Protein AF-T0TAM1-F1 (afdb_monomer_lite)

Foldseek 3Di:
DKKAWLCDCVAWPPRAAAEAFAKIKGWIDDPDDAKWKWKWKAFDVGDIDIHTFDQDPVRITIDIGHRHPDFHKMWIWMWMWDDDPPDTQIKIWAPPVVHTMIDIGRDPVPHDTDMYGYYHDDDDDDPCVVPDDDDDDDDDD

pLDDT: mean 88.57, std 8.48, range [59.25, 97.06]

Structure (mmCIF, N/CA/C/O backbone):
data_AF-T0TAM1-F1
#
_entry.id   AF-T0TAM1-F1
#
loop_
_atom_site.group_PDB
_atom_site.id
_atom_site.type_symbol
_atom_site.label_atom_id
_atom_site.label_alt_id
_atom_site.label_comp_id
_atom_site.label_asym_id
_atom_site.label_entity_id
_atom_site.label_seq_id
_atom_site.pdbx_PDB_ins_code
_atom_site.Cartn_x
_atom_site.Cartn_y
_atom_site.Cartn_z
_atom_site.occupancy
_atom_site.B_iso_or_equiv
_atom_site.auth_seq_id
_atom_site.auth_comp_id
_atom_site.auth_asym_id
_atom_site.auth_atom_id
_atom_site.pdbx_PDB_model_num
ATOM 1 N N . MET A 1 1 ? -9.301 -5.573 15.068 1.00 84.44 1 MET A N 1
ATOM 2 C CA . MET A 1 1 ? -7.883 -5.824 14.724 1.00 84.44 1 MET A CA 1
ATOM 3 C C . MET A 1 1 ? -7.671 -5.286 13.327 1.00 84.44 1 MET A C 1
ATOM 5 O O . MET A 1 1 ? -8.600 -5.408 12.544 1.00 84.44 1 MET A O 1
ATOM 9 N N . TYR A 1 2 ? -6.525 -4.658 13.065 1.00 92.31 2 TYR A N 1
ATOM 10 C CA . TYR A 1 2 ? -6.169 -4.114 11.755 1.00 92.31 2 TYR A CA 1
ATOM 11 C C . TYR A 1 2 ? -5.004 -4.900 11.192 1.00 92.31 2 TYR A C 1
ATOM 13 O O . TYR A 1 2 ? -3.987 -5.016 11.878 1.00 92.31 2 TYR A O 1
ATOM 21 N N . TYR A 1 3 ? -5.152 -5.431 9.984 1.00 95.00 3 TYR A N 1
ATOM 22 C CA . TYR A 1 3 ? -4.125 -6.279 9.404 1.00 95.00 3 TYR A CA 1
ATOM 23 C C . TYR A 1 3 ? -4.013 -6.103 7.894 1.00 95.00 3 TYR A C 1
ATOM 25 O O . TYR A 1 3 ? -5.001 -6.081 7.156 1.00 95.00 3 TYR A O 1
ATOM 33 N N . TYR A 1 4 ? -2.766 -6.005 7.440 1.00 95.19 4 TYR A N 1
ATOM 34 C CA . TYR A 1 4 ? -2.416 -6.023 6.033 1.00 95.19 4 TYR A CA 1
ATOM 35 C C . TYR A 1 4 ? -0.989 -6.516 5.843 1.00 95.19 4 TYR A C 1
ATOM 37 O O . TYR A 1 4 ? -0.069 -6.087 6.544 1.00 95.19 4 TYR A O 1
ATOM 45 N N . ASN A 1 5 ? -0.803 -7.378 4.846 1.00 94.06 5 ASN A N 1
ATOM 46 C CA . ASN A 1 5 ? 0.507 -7.878 4.465 1.00 94.06 5 ASN A CA 1
ATOM 47 C C . ASN A 1 5 ? 0.631 -7.953 2.930 1.00 94.06 5 ASN A C 1
ATOM 49 O O . ASN A 1 5 ? 0.073 -8.865 2.322 1.00 94.06 5 ASN A O 1
ATOM 53 N N . PRO A 1 6 ? 1.411 -7.065 2.285 1.00 92.12 6 PRO A N 1
ATOM 54 C CA . PRO A 1 6 ? 1.584 -7.049 0.834 1.00 92.12 6 PRO A CA 1
ATOM 55 C C . PRO A 1 6 ? 2.364 -8.257 0.291 1.00 92.12 6 PRO A C 1
ATOM 57 O O . PRO A 1 6 ? 2.485 -8.392 -0.927 1.00 92.12 6 PRO A O 1
ATOM 60 N N . TRP A 1 7 ? 2.944 -9.097 1.158 1.00 91.81 7 TRP A N 1
ATOM 61 C CA . TRP A 1 7 ? 3.597 -10.350 0.766 1.00 91.81 7 TRP A CA 1
ATOM 62 C C . TRP A 1 7 ? 2.651 -11.539 0.694 1.00 91.81 7 TRP A C 1
ATOM 64 O O . TRP A 1 7 ? 3.021 -12.571 0.140 1.00 91.81 7 TRP A O 1
ATOM 74 N N . ASN A 1 8 ? 1.429 -11.389 1.201 1.00 92.38 8 ASN A N 1
ATOM 75 C CA . ASN A 1 8 ? 0.389 -12.378 1.016 1.00 92.38 8 ASN A CA 1
ATOM 76 C C . ASN A 1 8 ? -0.466 -12.011 -0.212 1.00 92.38 8 ASN A C 1
ATOM 78 O O . ASN A 1 8 ? -1.019 -10.912 -0.303 1.00 92.38 8 ASN A O 1
ATOM 82 N N . LEU A 1 9 ? -0.587 -12.958 -1.146 1.00 91.31 9 LEU A N 1
ATOM 83 C CA . LEU A 1 9 ? -1.412 -12.837 -2.350 1.00 91.31 9 LEU A CA 1
ATOM 84 C C . LEU A 1 9 ? -2.896 -12.619 -2.034 1.00 91.31 9 LEU A C 1
ATOM 86 O O . LEU A 1 9 ? -3.599 -12.033 -2.848 1.00 91.31 9 LEU A O 1
ATOM 90 N N . ASP A 1 10 ? -3.377 -13.009 -0.856 1.00 92.38 10 ASP A N 1
ATOM 91 C CA . ASP A 1 10 ? -4.755 -12.730 -0.445 1.00 92.38 10 ASP A CA 1
ATOM 92 C C . ASP A 1 10 ? -5.009 -11.230 -0.227 1.00 92.38 10 ASP A C 1
ATOM 94 O O . ASP A 1 10 ? -6.143 -10.775 -0.361 1.00 92.38 10 ASP A O 1
ATOM 98 N N . TYR A 1 11 ? -3.956 -10.457 0.064 1.00 93.38 11 TYR A N 1
ATOM 99 C CA . TYR A 1 11 ? -4.032 -9.035 0.410 1.00 93.38 11 TYR A CA 1
ATOM 100 C C . TYR A 1 11 ? -3.555 -8.109 -0.706 1.00 93.38 11 TYR A C 1
ATOM 102 O O . TYR A 1 11 ? -4.040 -6.983 -0.804 1.00 93.38 11 TYR A O 1
ATOM 110 N N . LYS A 1 12 ? -2.617 -8.550 -1.551 1.00 95.00 12 LYS A N 1
ATOM 111 C CA . LYS A 1 12 ? -2.109 -7.755 -2.676 1.00 95.00 12 LYS A CA 1
ATOM 112 C C . LYS A 1 12 ? -1.948 -8.600 -3.931 1.00 95.00 12 LYS A C 1
ATOM 114 O O . LYS A 1 12 ? -1.136 -9.525 -3.962 1.00 95.00 12 LYS A O 1
ATOM 119 N N . GLN A 1 13 ? -2.622 -8.194 -5.006 1.00 94.25 13 GLN A N 1
ATOM 120 C CA . GLN A 1 13 ? -2.477 -8.812 -6.325 1.00 94.25 13 GLN A CA 1
ATOM 121 C C . GLN A 1 13 ? -2.310 -7.748 -7.418 1.00 94.25 13 GLN A C 1
ATOM 123 O O . GLN A 1 13 ? -3.046 -6.767 -7.402 1.00 94.25 13 GLN A O 1
ATOM 128 N N . PRO A 1 14 ? -1.376 -7.912 -8.372 1.00 92.44 14 PRO A N 1
ATOM 129 C CA . PRO A 1 14 ? -0.335 -8.940 -8.403 1.00 92.44 14 PRO A CA 1
ATOM 130 C C . PRO A 1 14 ? 0.732 -8.715 -7.313 1.00 92.44 14 PRO A C 1
ATOM 132 O O . PRO A 1 14 ? 0.901 -7.607 -6.785 1.00 92.44 14 PRO A O 1
ATOM 135 N N . PHE A 1 15 ? 1.465 -9.777 -6.968 1.00 87.75 15 PHE A N 1
ATOM 136 C CA . PHE A 1 15 ? 2.621 -9.666 -6.079 1.00 87.75 15 PHE A CA 1
ATOM 137 C C . PHE A 1 15 ? 3.766 -8.911 -6.769 1.00 87.75 15 PHE A C 1
ATOM 139 O O . PHE A 1 15 ? 3.985 -9.047 -7.970 1.00 87.75 15 PHE A O 1
ATOM 146 N N . GLY A 1 16 ? 4.512 -8.116 -5.999 1.00 87.81 16 GLY A N 1
ATOM 147 C CA . GLY A 1 16 ? 5.649 -7.355 -6.517 1.00 87.81 16 GLY A CA 1
ATOM 148 C C . GLY A 1 16 ? 5.258 -6.144 -7.372 1.00 87.81 16 GLY A C 1
ATOM 149 O O . GLY A 1 16 ? 4.293 -5.436 -7.058 1.00 87.81 16 GLY A O 1
ATOM 150 N N . ALA A 1 17 ? 6.073 -5.874 -8.393 1.00 90.25 17 ALA A N 1
ATOM 151 C CA . ALA A 1 17 ? 5.921 -4.739 -9.296 1.00 90.25 17 ALA A CA 1
ATOM 152 C C . ALA A 1 17 ? 4.763 -4.950 -10.284 1.00 90.25 17 ALA A C 1
ATOM 154 O O . ALA A 1 17 ? 4.426 -6.078 -10.636 1.00 90.25 17 ALA A O 1
ATOM 155 N N . VAL A 1 18 ? 4.165 -3.853 -10.738 1.00 92.38 18 VAL A N 1
ATOM 156 C CA . VAL A 1 18 ? 2.959 -3.852 -11.578 1.00 92.38 18 VAL A CA 1
ATOM 157 C C . VAL A 1 18 ? 3.302 -3.299 -12.946 1.00 92.38 18 VAL A C 1
ATOM 159 O O . VAL A 1 18 ? 4.035 -2.318 -13.050 1.00 92.38 18 VAL A O 1
ATOM 162 N N . LYS A 1 19 ? 2.779 -3.910 -14.004 1.00 91.75 19 LYS A N 1
ATOM 163 C CA . LYS A 1 19 ? 2.989 -3.400 -15.357 1.00 91.75 19 LYS A CA 1
ATOM 164 C C . LYS A 1 19 ? 1.994 -2.283 -15.668 1.00 91.75 19 LYS A C 1
ATOM 166 O O . LYS A 1 19 ? 0.839 -2.362 -15.262 1.00 91.75 19 LYS A O 1
ATOM 171 N N . VAL A 1 20 ? 2.419 -1.270 -16.418 1.00 93.25 20 VAL A N 1
ATOM 172 C CA . VAL A 1 20 ? 1.502 -0.270 -16.991 1.00 93.25 20 VAL A CA 1
ATOM 173 C C . VAL A 1 20 ? 0.383 -0.979 -17.772 1.00 93.25 20 VAL A C 1
ATOM 175 O O . VAL A 1 20 ? 0.636 -1.948 -18.491 1.00 93.25 20 VAL A O 1
ATOM 178 N N . GLY A 1 21 ? -0.855 -0.523 -17.584 1.00 91.00 21 GLY A N 1
ATOM 179 C CA . GLY A 1 21 ? -2.076 -1.150 -18.096 1.00 91.00 21 GLY A CA 1
ATOM 180 C C . GLY A 1 21 ? -2.640 -2.269 -17.211 1.00 91.00 21 GLY A C 1
ATOM 181 O O . GLY A 1 21 ? -3.650 -2.870 -17.567 1.00 91.00 21 GLY A O 1
ATOM 182 N N . GLN A 1 22 ? -2.013 -2.577 -16.070 1.00 92.56 22 GLN A N 1
ATOM 183 C CA . GLN A 1 22 ? -2.578 -3.467 -15.052 1.00 92.56 22 GLN A CA 1
ATOM 184 C C . GLN A 1 22 ? -3.156 -2.677 -13.876 1.00 92.56 22 GLN A C 1
ATOM 186 O O . GLN A 1 22 ? -2.811 -1.521 -13.632 1.00 92.56 22 GLN A O 1
ATOM 191 N N . ALA A 1 23 ? -4.018 -3.343 -13.113 1.00 94.06 23 ALA A N 1
ATOM 192 C CA . ALA A 1 23 ? -4.537 -2.841 -11.852 1.00 94.06 23 ALA A CA 1
ATOM 193 C C . ALA A 1 23 ? -3.958 -3.628 -10.673 1.00 94.06 23 ALA A C 1
ATOM 195 O O . ALA A 1 23 ? -3.585 -4.795 -10.815 1.00 94.06 23 ALA A O 1
ATOM 196 N N . ILE A 1 24 ? -3.922 -2.992 -9.503 1.00 95.31 24 ILE A N 1
ATOM 197 C CA . ILE A 1 24 ? -3.723 -3.696 -8.235 1.00 95.31 24 ILE A CA 1
ATOM 198 C C . ILE A 1 24 ? -5.057 -3.906 -7.540 1.00 95.31 24 ILE A C 1
ATOM 200 O O . ILE A 1 24 ? -5.872 -2.989 -7.477 1.00 95.31 24 ILE A O 1
ATOM 204 N N . LEU A 1 25 ? -5.235 -5.087 -6.966 1.00 96.38 25 LEU A N 1
ATOM 205 C CA . LEU A 1 25 ? -6.245 -5.379 -5.965 1.00 96.38 25 LEU A CA 1
ATOM 206 C C . LEU A 1 25 ? -5.573 -5.353 -4.595 1.00 96.38 25 LEU A C 1
ATOM 208 O O . LEU 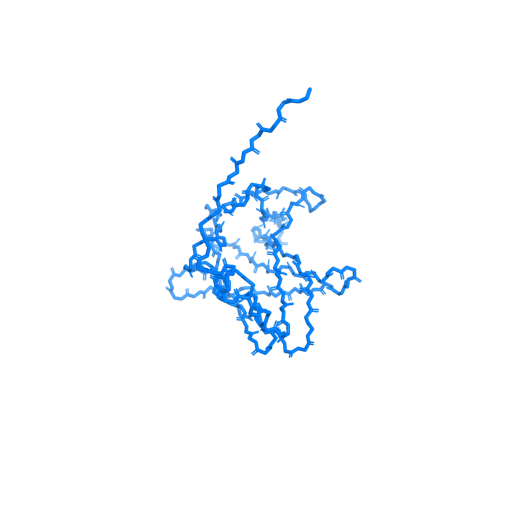A 1 25 ? -4.621 -6.102 -4.358 1.00 96.38 25 LEU A O 1
ATOM 212 N N . LEU A 1 26 ? -6.082 -4.506 -3.705 1.00 96.69 26 LEU A N 1
ATOM 213 C CA . LEU A 1 26 ? -5.678 -4.461 -2.305 1.00 96.69 26 LEU A CA 1
ATOM 214 C C . LEU A 1 26 ? -6.853 -4.880 -1.430 1.00 96.69 26 LEU A C 1
ATOM 216 O O . LEU A 1 26 ? -7.957 -4.355 -1.593 1.00 96.69 26 LEU A O 1
ATOM 220 N N . LYS A 1 27 ? -6.599 -5.791 -0.491 1.00 96.56 27 LYS A N 1
ATOM 221 C CA . LYS A 1 27 ? -7.527 -6.143 0.585 1.00 96.56 27 LYS A CA 1
ATOM 222 C C . LYS A 1 27 ? -6.958 -5.705 1.920 1.00 96.56 27 LYS A C 1
ATOM 224 O O . LYS A 1 27 ? -5.753 -5.779 2.101 1.00 96.56 27 LYS A O 1
ATOM 229 N N . PHE A 1 28 ? -7.802 -5.295 2.850 1.00 96.19 28 PHE A N 1
ATOM 230 C CA . PHE A 1 28 ? -7.423 -4.856 4.185 1.00 96.19 28 PHE A CA 1
ATOM 231 C C . PHE A 1 28 ? -8.394 -5.447 5.207 1.00 96.19 28 PHE A C 1
ATOM 233 O O . PHE A 1 28 ? -9.610 -5.409 5.000 1.00 96.19 28 PHE A O 1
ATOM 240 N N . ASP A 1 29 ? -7.865 -6.007 6.293 1.00 95.12 29 ASP A N 1
ATOM 241 C CA . ASP A 1 29 ? -8.675 -6.640 7.332 1.00 95.12 29 ASP A CA 1
ATOM 242 C C . ASP A 1 29 ? -8.933 -5.673 8.495 1.00 95.12 29 ASP A C 1
ATOM 244 O O . ASP A 1 29 ? -8.012 -5.057 9.045 1.00 95.12 29 ASP A O 1
ATOM 248 N N . ALA A 1 30 ? -10.210 -5.543 8.852 1.00 92.06 30 ALA A N 1
ATOM 249 C CA . ALA A 1 30 ? -10.690 -4.724 9.952 1.00 92.06 30 ALA A CA 1
ATOM 250 C C . ALA A 1 30 ? -12.000 -5.286 10.532 1.00 92.06 30 ALA A C 1
ATOM 252 O O . ALA A 1 30 ? -13.071 -5.240 9.914 1.00 92.06 30 ALA A O 1
ATOM 253 N N . ASN A 1 31 ? -11.918 -5.749 11.782 1.00 85.44 31 ASN A N 1
ATOM 254 C CA . ASN A 1 31 ? -13.033 -6.390 12.502 1.00 85.44 31 ASN A CA 1
ATOM 255 C C . ASN A 1 31 ? -14.027 -5.404 13.136 1.00 85.44 31 ASN A C 1
ATOM 257 O O . ASN A 1 31 ? -15.040 -5.812 13.698 1.00 85.44 31 ASN A O 1
ATOM 261 N N . GLN A 1 32 ? -13.724 -4.112 13.119 1.00 83.69 32 GLN A N 1
ATOM 262 C CA . GLN A 1 32 ? -14.549 -3.083 13.735 1.00 83.69 32 GLN A CA 1
ATOM 263 C C . GLN A 1 32 ? -15.761 -2.750 12.846 1.00 83.69 32 GLN A C 1
ATOM 265 O O . GLN A 1 32 ? -15.657 -2.714 11.619 1.00 83.69 32 GLN A O 1
ATOM 270 N N . THR A 1 33 ? -16.918 -2.509 13.468 1.00 77.44 33 THR A N 1
ATOM 271 C CA . THR A 1 33 ? -18.212 -2.322 12.784 1.00 77.44 33 THR A CA 1
ATOM 272 C C . THR A 1 33 ? -18.423 -0.917 12.221 1.00 77.44 33 THR A C 1
ATOM 274 O O . THR A 1 33 ? -19.031 -0.783 11.164 1.00 77.44 33 THR A O 1
ATOM 277 N N . GLN A 1 34 ? -17.916 0.123 12.885 1.00 85.69 34 GLN A N 1
ATOM 278 C CA . GLN A 1 34 ? -18.005 1.521 12.439 1.00 85.69 34 GLN A CA 1
ATOM 279 C C . GLN A 1 34 ? -16.622 2.029 12.035 1.00 85.69 34 GLN A C 1
ATOM 281 O O . GLN A 1 34 ? -15.983 2.784 12.770 1.00 85.69 34 GLN A O 1
ATOM 286 N N . VAL A 1 35 ? -16.138 1.528 10.897 1.00 90.94 35 VAL A N 1
ATOM 287 C CA . VAL A 1 35 ? -14.840 1.910 10.343 1.00 90.94 35 VAL A CA 1
ATOM 288 C C . VAL A 1 35 ? -14.943 2.173 8.854 1.00 90.94 35 VAL A C 1
ATOM 290 O O . VAL A 1 35 ? -15.466 1.349 8.104 1.00 90.94 35 VAL A O 1
ATOM 293 N N . GLU A 1 36 ? -14.377 3.302 8.444 1.00 92.94 36 GLU A N 1
ATOM 294 C CA . GLU A 1 36 ? -14.112 3.634 7.052 1.00 92.94 36 GLU A CA 1
ATOM 295 C C . GLU A 1 36 ? -12.613 3.482 6.775 1.00 92.94 36 GLU A C 1
ATOM 297 O O . GLU A 1 36 ? -11.778 3.946 7.555 1.00 92.94 36 GLU A O 1
ATOM 302 N N . VAL A 1 37 ? -12.264 2.822 5.668 1.00 95.38 37 VAL A N 1
ATOM 303 C CA . VAL A 1 37 ? -10.870 2.630 5.254 1.00 95.38 37 VAL A CA 1
ATOM 304 C C . VAL A 1 37 ? -10.658 3.276 3.893 1.00 95.38 37 VAL A C 1
ATOM 306 O O . VAL A 1 37 ? -11.366 2.976 2.931 1.00 95.38 37 VAL A O 1
ATOM 309 N N . LYS A 1 38 ? -9.650 4.141 3.797 1.00 96.69 38 LYS A N 1
ATOM 310 C CA . LYS A 1 38 ? -9.186 4.740 2.545 1.00 96.69 38 LYS A CA 1
ATOM 311 C C . LYS A 1 38 ? -7.781 4.258 2.235 1.00 96.69 38 LYS A C 1
ATOM 313 O O . LYS A 1 38 ? -6.909 4.248 3.099 1.00 96.69 38 LYS A O 1
ATOM 318 N N . CYS A 1 39 ? -7.539 3.909 0.982 1.00 97.00 39 CYS A N 1
ATOM 319 C CA . CYS A 1 39 ? -6.197 3.716 0.466 1.00 97.00 39 CYS A CA 1
ATOM 320 C C . CYS A 1 39 ? -5.682 5.053 -0.071 1.00 97.00 39 CYS A C 1
ATOM 322 O O . CYS A 1 39 ? -6.242 5.609 -1.019 1.00 97.00 39 CYS A O 1
ATOM 324 N N . ILE A 1 40 ? -4.619 5.569 0.541 1.00 96.69 40 ILE A N 1
ATOM 325 C CA . ILE A 1 40 ? -3.935 6.774 0.083 1.00 96.69 40 ILE A CA 1
ATOM 326 C C . ILE A 1 40 ? -2.725 6.333 -0.725 1.00 96.69 40 ILE A C 1
ATOM 328 O O . ILE A 1 40 ? -1.873 5.611 -0.210 1.00 96.69 40 ILE A O 1
ATOM 332 N N . ILE A 1 41 ? -2.631 6.774 -1.978 1.00 95.50 41 ILE A N 1
ATOM 333 C CA . ILE A 1 41 ? -1.494 6.490 -2.852 1.00 95.50 41 ILE A CA 1
ATOM 334 C C . ILE A 1 41 ? -0.908 7.779 -3.409 1.00 95.50 41 ILE A C 1
ATOM 336 O O . ILE A 1 41 ? -1.606 8.666 -3.892 1.00 95.50 41 ILE A O 1
ATOM 340 N N . ARG A 1 42 ? 0.413 7.889 -3.359 1.00 94.12 42 ARG A N 1
ATOM 341 C CA . ARG A 1 42 ? 1.167 9.046 -3.820 1.00 94.12 42 ARG A CA 1
ATOM 342 C C . ARG A 1 42 ? 2.245 8.591 -4.786 1.00 94.12 42 ARG A C 1
ATOM 344 O O . ARG A 1 42 ? 3.043 7.718 -4.454 1.00 94.12 42 ARG A O 1
ATOM 351 N N . ARG A 1 43 ? 2.295 9.205 -5.966 1.00 92.94 43 ARG A N 1
ATOM 352 C CA . ARG A 1 43 ? 3.439 9.040 -6.869 1.00 92.94 43 ARG A CA 1
ATOM 353 C C . ARG A 1 43 ? 4.644 9.784 -6.301 1.00 92.94 43 ARG A C 1
ATOM 355 O O . ARG A 1 43 ? 4.479 10.856 -5.719 1.00 92.94 43 ARG A O 1
ATOM 362 N N . ASP A 1 44 ? 5.839 9.245 -6.486 1.00 90.81 44 ASP A N 1
ATOM 363 C CA . ASP A 1 44 ? 7.066 9.940 -6.109 1.00 90.81 44 ASP A CA 1
ATOM 364 C C . ASP A 1 44 ? 7.133 11.327 -6.773 1.00 90.81 44 ASP A C 1
ATOM 366 O O . ASP A 1 44 ? 6.863 11.460 -7.969 1.00 90.81 44 ASP A O 1
ATOM 370 N N . PHE A 1 45 ? 7.371 12.363 -5.961 1.00 81.25 45 PHE A N 1
ATOM 371 C CA . PHE A 1 45 ? 7.292 13.787 -6.337 1.00 81.25 45 PHE A CA 1
ATOM 372 C C . PHE A 1 45 ? 6.028 14.202 -7.120 1.00 81.25 45 PHE A C 1
ATOM 374 O O . PHE A 1 45 ? 6.054 15.155 -7.899 1.00 81.25 45 PHE A O 1
ATOM 381 N N . GLY A 1 46 ? 4.912 13.493 -6.937 1.00 85.12 46 GLY A N 1
ATOM 382 C CA . GLY A 1 46 ? 3.723 13.644 -7.768 1.00 85.12 46 GLY A CA 1
ATOM 383 C C . GLY A 1 46 ? 2.418 13.785 -6.993 1.00 85.12 46 GLY A C 1
ATOM 384 O O . GLY A 1 46 ? 2.376 14.116 -5.808 1.00 85.12 46 GLY A O 1
ATOM 385 N N . LYS A 1 47 ? 1.317 13.543 -7.711 1.00 87.81 47 LYS A N 1
ATOM 386 C CA . LYS A 1 47 ? -0.044 13.654 -7.178 1.00 87.81 47 LYS A CA 1
ATOM 387 C C . LYS A 1 47 ? -0.323 12.593 -6.106 1.00 87.81 47 LYS A C 1
ATOM 389 O O . LYS A 1 47 ? 0.164 11.460 -6.182 1.00 87.81 47 LYS A O 1
ATOM 394 N N . ARG A 1 48 ? -1.146 12.993 -5.137 1.00 92.12 48 ARG A N 1
ATOM 395 C CA . ARG A 1 48 ? -1.805 12.142 -4.141 1.00 92.12 48 ARG A CA 1
ATOM 396 C C . ARG A 1 48 ? -3.192 11.774 -4.667 1.00 92.12 48 ARG A C 1
ATOM 398 O O . ARG A 1 48 ? -3.892 12.637 -5.191 1.00 92.12 48 ARG A O 1
ATOM 405 N N . TYR A 1 49 ? -3.559 10.511 -4.521 1.00 93.38 49 TYR A N 1
ATOM 406 C CA . TYR A 1 49 ? -4.861 9.955 -4.854 1.00 93.38 49 TYR A CA 1
ATOM 407 C C . TYR A 1 49 ? -5.410 9.238 -3.626 1.00 93.38 49 TYR A C 1
ATOM 409 O O . TYR A 1 49 ? -4.654 8.648 -2.850 1.00 93.38 49 TYR A O 1
ATOM 417 N N . GLU A 1 50 ? -6.723 9.289 -3.461 1.00 96.06 50 GLU A N 1
ATOM 418 C CA . GLU A 1 50 ? -7.421 8.699 -2.327 1.00 96.06 50 GLU A CA 1
ATOM 419 C C . GLU A 1 50 ? -8.535 7.816 -2.863 1.00 96.06 50 GLU A C 1
ATOM 421 O O . GLU A 1 50 ? -9.342 8.256 -3.683 1.00 96.06 50 GLU A O 1
ATOM 426 N N . PHE A 1 51 ? -8.563 6.568 -2.415 1.00 96.19 51 PHE A N 1
ATOM 427 C CA . PHE A 1 51 ? -9.551 5.594 -2.843 1.00 96.19 51 PHE A CA 1
ATOM 428 C C . PHE A 1 51 ? -10.275 5.040 -1.626 1.00 96.19 51 PHE A C 1
ATOM 430 O O . PHE A 1 51 ? -9.662 4.415 -0.761 1.00 96.19 51 PHE A O 1
ATOM 437 N N . LEU A 1 52 ? -11.584 5.261 -1.565 1.00 96.44 52 LEU A N 1
ATOM 438 C CA . LEU A 1 52 ? -12.430 4.657 -0.547 1.00 96.44 52 LEU A CA 1
ATOM 439 C C . LEU A 1 52 ? -12.522 3.145 -0.788 1.00 96.44 52 LEU A C 1
ATOM 441 O O . LEU A 1 52 ? -12.822 2.711 -1.902 1.00 96.44 52 LEU A O 1
ATOM 445 N N . MET A 1 53 ? -12.255 2.347 0.244 1.00 96.25 53 MET A N 1
ATOM 446 C CA . MET A 1 53 ? -1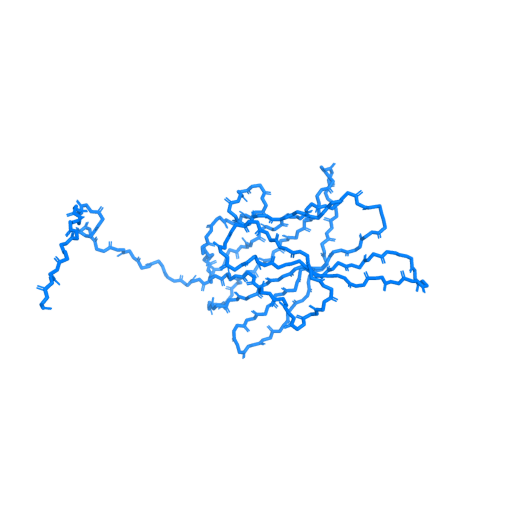2.373 0.893 0.163 1.00 96.25 53 MET A CA 1
ATOM 447 C C . MET A 1 53 ? -13.803 0.456 0.489 1.00 96.25 53 MET A C 1
ATOM 449 O O . MET A 1 53 ? -14.444 1.005 1.382 1.00 96.25 53 MET A O 1
ATOM 453 N N . SER A 1 54 ? -14.294 -0.560 -0.219 1.00 94.38 54 SER A N 1
ATOM 454 C CA . SER A 1 54 ? -15.618 -1.154 0.018 1.00 94.38 54 SER A CA 1
ATOM 455 C C . SER A 1 54 ? -15.470 -2.503 0.710 1.00 94.38 54 SER A C 1
ATOM 457 O O . SER A 1 54 ? -14.527 -3.229 0.416 1.00 94.38 54 SER A O 1
ATOM 459 N N . ARG A 1 55 ? -16.372 -2.858 1.628 1.00 92.38 55 ARG A N 1
ATOM 460 C CA . ARG A 1 55 ? -16.331 -4.174 2.283 1.00 92.38 55 ARG A CA 1
ATOM 461 C C . ARG A 1 55 ? -16.908 -5.245 1.346 1.00 92.38 55 ARG A C 1
ATOM 463 O O . ARG A 1 55 ? -18.014 -5.066 0.841 1.00 92.38 55 ARG A O 1
ATOM 470 N N . ASP A 1 56 ? -16.164 -6.324 1.115 1.00 89.75 56 ASP A N 1
ATOM 471 C CA . ASP A 1 56 ? -16.617 -7.481 0.339 1.00 89.75 56 ASP A CA 1
ATOM 472 C C . ASP A 1 56 ? -17.476 -8.445 1.178 1.00 89.75 56 ASP A C 1
ATOM 474 O O . ASP A 1 56 ? -17.619 -8.299 2.394 1.00 89.75 56 ASP A O 1
ATOM 478 N N . GLU A 1 57 ? -18.053 -9.455 0.520 1.00 86.50 57 GLU A N 1
ATOM 479 C CA . GLU A 1 57 ? -18.882 -10.491 1.159 1.00 86.50 57 GLU A CA 1
ATOM 480 C C . GLU A 1 57 ? -18.113 -11.326 2.198 1.00 86.50 57 GLU A C 1
ATOM 482 O O . GLU A 1 57 ? -18.712 -11.887 3.112 1.00 86.50 57 GLU A O 1
ATOM 487 N N . SER A 1 58 ? -16.784 -11.395 2.076 1.00 85.94 58 SER A N 1
ATOM 488 C CA . SER A 1 58 ? -15.901 -12.083 3.026 1.00 85.94 58 SER A CA 1
ATOM 489 C C . SER A 1 58 ? -15.528 -11.206 4.227 1.00 85.94 58 SER A C 1
ATOM 491 O O . SER A 1 58 ? -14.867 -11.678 5.149 1.00 85.94 58 SER A O 1
ATOM 493 N N . GLY A 1 59 ? -15.964 -9.943 4.241 1.00 87.56 59 GLY A N 1
ATOM 494 C CA . GLY A 1 59 ? -15.726 -8.989 5.316 1.00 87.56 59 GLY A CA 1
ATOM 495 C C . GLY A 1 59 ? -14.458 -8.147 5.159 1.00 87.56 59 GLY A C 1
ATOM 496 O O . GLY A 1 59 ? -14.228 -7.288 6.013 1.00 87.56 59 GLY A O 1
ATOM 497 N N . PHE A 1 60 ? -13.673 -8.319 4.092 1.00 93.12 60 PHE A N 1
ATOM 498 C CA . PHE A 1 60 ? -12.461 -7.537 3.841 1.00 93.12 60 PHE A CA 1
ATOM 499 C C . PHE A 1 60 ? -12.782 -6.214 3.155 1.00 93.12 60 PHE A C 1
ATOM 501 O O . PHE A 1 60 ? -13.601 -6.144 2.242 1.00 93.12 60 PHE A O 1
ATOM 508 N N . PHE A 1 61 ? -12.065 -5.156 3.520 1.00 95.81 61 PHE A N 1
ATOM 509 C CA . PHE A 1 61 ? -12.075 -3.918 2.749 1.00 95.81 61 PHE A CA 1
ATOM 510 C C . PHE A 1 61 ? -11.258 -4.116 1.480 1.00 95.81 61 PHE A C 1
ATOM 512 O O . PHE A 1 61 ? -10.095 -4.493 1.551 1.00 95.81 61 PHE A O 1
ATOM 519 N N . THR A 1 62 ? -11.843 -3.859 0.318 1.00 96.62 62 THR A N 1
ATOM 520 C CA . THR A 1 62 ? -11.231 -4.078 -0.992 1.00 96.62 62 THR A CA 1
ATOM 521 C C . THR A 1 62 ? -11.243 -2.818 -1.842 1.00 96.62 62 THR A C 1
ATOM 523 O O . THR A 1 62 ? -12.174 -2.011 -1.798 1.00 96.62 62 THR A O 1
ATOM 526 N N . VAL A 1 63 ? -10.192 -2.656 -2.644 1.00 97.06 63 VAL A N 1
ATOM 527 C CA . VAL A 1 63 ? -10.096 -1.617 -3.672 1.00 97.06 63 VAL A CA 1
ATOM 528 C C . VAL A 1 63 ? -9.283 -2.119 -4.857 1.00 97.06 63 VAL A C 1
ATOM 530 O O . VAL A 1 63 ? -8.282 -2.816 -4.684 1.00 97.06 63 VAL A O 1
ATOM 533 N N . THR A 1 64 ? -9.716 -1.751 -6.062 1.00 96.75 64 THR A N 1
ATOM 534 C CA . THR A 1 64 ? -8.972 -1.996 -7.301 1.00 96.75 64 THR A CA 1
ATOM 535 C C . THR A 1 64 ? -8.506 -0.665 -7.876 1.00 96.75 64 THR A C 1
ATOM 537 O O . THR A 1 64 ? -9.325 0.224 -8.092 1.00 96.75 64 THR A O 1
ATOM 540 N N . ILE A 1 65 ? -7.201 -0.520 -8.110 1.00 94.56 65 ILE A N 1
ATOM 541 C CA . ILE A 1 65 ? -6.586 0.731 -8.577 1.00 94.56 65 ILE A CA 1
ATOM 542 C C . ILE A 1 65 ? -5.879 0.470 -9.918 1.00 94.56 65 ILE A C 1
ATOM 544 O O . ILE A 1 65 ? -4.915 -0.303 -9.932 1.00 94.56 65 ILE A O 1
ATOM 548 N N . PRO A 1 66 ? -6.330 1.076 -11.033 1.00 93.75 66 PRO A N 1
ATOM 549 C CA . PRO A 1 66 ? -5.695 0.931 -12.343 1.00 93.75 66 PRO A CA 1
ATOM 550 C C . PRO A 1 66 ? -4.451 1.823 -12.494 1.00 93.75 66 PRO A C 1
ATOM 552 O O . PRO A 1 66 ? -4.402 2.937 -11.968 1.00 93.75 66 PRO A O 1
ATOM 555 N N . PHE A 1 67 ? -3.452 1.346 -13.243 1.00 91.19 67 PHE A N 1
ATOM 556 C CA . PHE A 1 67 ? -2.232 2.091 -13.581 1.00 91.19 67 PHE A CA 1
ATOM 557 C C . PHE A 1 67 ? -2.021 2.159 -15.095 1.00 91.19 67 PHE A C 1
ATOM 559 O O . PHE A 1 67 ? -1.154 1.482 -15.644 1.00 91.19 67 PHE A O 1
ATOM 566 N N . ASP A 1 68 ? -2.798 3.001 -15.772 1.00 84.12 68 ASP A N 1
ATOM 567 C CA . ASP A 1 68 ? -2.916 2.937 -17.235 1.00 84.12 68 ASP A CA 1
ATOM 568 C C . ASP A 1 68 ? -1.751 3.570 -18.009 1.00 84.12 68 ASP A C 1
ATOM 570 O O . ASP A 1 68 ? -1.375 3.057 -19.056 1.00 84.12 68 ASP A O 1
ATOM 574 N N . GLU A 1 69 ? -1.145 4.653 -17.506 1.00 73.06 69 GLU A N 1
ATOM 575 C CA . GLU A 1 69 ? -0.167 5.427 -18.303 1.00 73.06 69 GLU A CA 1
ATOM 576 C C . GLU A 1 69 ? 1.120 5.800 -17.552 1.00 73.06 69 GLU A C 1
ATOM 578 O O . GLU A 1 69 ? 2.138 6.129 -18.157 1.00 73.06 69 GLU A O 1
ATOM 583 N N . ASN A 1 70 ? 1.114 5.765 -16.218 1.00 83.81 70 ASN A N 1
ATOM 584 C CA . ASN A 1 70 ? 2.164 6.396 -15.422 1.00 83.81 70 ASN A CA 1
ATOM 585 C C . ASN A 1 70 ? 3.074 5.371 -14.737 1.00 83.81 70 ASN A C 1
ATOM 587 O O . ASN A 1 70 ? 2.887 5.058 -13.559 1.00 83.81 70 ASN A O 1
ATOM 591 N N . ALA A 1 71 ? 4.109 4.908 -15.441 1.00 90.50 71 ALA A N 1
ATOM 592 C CA . ALA A 1 71 ? 5.210 4.180 -14.812 1.00 90.50 71 ALA A CA 1
ATOM 593 C C . ALA A 1 71 ? 5.938 5.052 -13.769 1.00 90.50 71 ALA A C 1
ATOM 595 O O . ALA A 1 71 ? 5.995 6.285 -13.867 1.00 90.50 71 ALA A O 1
ATOM 596 N N . GLY A 1 72 ? 6.507 4.408 -12.757 1.00 92.25 72 GLY A N 1
ATOM 597 C CA . GLY A 1 72 ? 7.293 5.059 -11.720 1.00 92.25 72 GLY A CA 1
ATOM 598 C C . GLY A 1 72 ? 7.118 4.431 -10.347 1.00 92.25 72 GLY A C 1
ATOM 599 O O . GLY A 1 72 ? 6.549 3.350 -10.184 1.00 92.25 72 GLY A O 1
ATOM 600 N N . LEU A 1 73 ? 7.636 5.142 -9.352 1.00 93.69 73 LEU A N 1
ATOM 601 C CA . LEU A 1 73 ? 7.560 4.747 -7.959 1.00 93.69 73 LEU A CA 1
ATOM 602 C C . LEU A 1 73 ? 6.330 5.368 -7.297 1.00 93.69 73 LEU A C 1
ATOM 604 O O . LEU A 1 73 ? 6.071 6.566 -7.427 1.00 93.69 73 LEU A O 1
ATOM 608 N N . TYR A 1 74 ? 5.581 4.540 -6.585 1.00 95.06 74 TYR A N 1
ATOM 609 C CA . TYR A 1 74 ? 4.413 4.925 -5.815 1.00 95.06 74 TYR A CA 1
ATOM 610 C C . TYR A 1 74 ? 4.583 4.490 -4.368 1.00 95.06 74 TYR A C 1
ATOM 612 O O . TYR A 1 74 ? 5.235 3.492 -4.060 1.00 95.06 74 TYR A O 1
ATOM 620 N N . PHE A 1 75 ? 3.947 5.241 -3.485 1.00 95.12 75 PHE A N 1
ATOM 621 C CA . PHE A 1 75 ? 3.916 4.998 -2.058 1.00 95.12 75 PHE A CA 1
ATOM 622 C C . PHE A 1 75 ? 2.470 4.976 -1.601 1.00 95.12 75 PHE A C 1
ATOM 624 O O . PHE A 1 75 ? 1.715 5.876 -1.963 1.00 95.12 75 PHE A O 1
ATOM 631 N N . TYR A 1 76 ? 2.078 3.976 -0.820 1.00 95.81 76 TYR A N 1
ATOM 632 C CA . TYR A 1 76 ? 0.712 3.887 -0.315 1.00 95.81 76 TYR A CA 1
ATOM 633 C C . TYR A 1 76 ? 0.647 3.479 1.154 1.00 95.81 76 TYR A C 1
ATOM 635 O O . TYR A 1 76 ? 1.560 2.849 1.690 1.00 95.81 76 TYR A O 1
ATOM 643 N N . TYR A 1 77 ? -0.442 3.860 1.806 1.00 96.69 77 TYR A N 1
ATOM 644 C CA . TYR A 1 77 ? -0.799 3.489 3.173 1.00 96.69 77 TYR A CA 1
ATOM 645 C C . TYR A 1 77 ? -2.323 3.519 3.315 1.00 96.69 77 TYR A C 1
ATOM 647 O O . TYR A 1 77 ? -3.028 3.999 2.423 1.00 96.69 77 TYR A O 1
ATOM 655 N N . PHE A 1 78 ? -2.833 2.994 4.425 1.00 96.94 78 PHE A N 1
ATOM 656 C CA . PHE A 1 78 ? -4.262 3.021 4.718 1.00 96.94 78 PHE A CA 1
ATOM 657 C C . PHE A 1 78 ? -4.559 4.083 5.766 1.00 96.94 78 PHE A C 1
ATOM 659 O O . PHE A 1 78 ? -3.879 4.173 6.786 1.00 96.94 78 PHE A O 1
ATOM 666 N N . GLU A 1 79 ? -5.579 4.882 5.508 1.00 96.31 79 GLU A N 1
ATOM 667 C CA . GLU A 1 79 ? -6.183 5.798 6.460 1.00 96.31 79 GLU A CA 1
ATOM 668 C C . GLU A 1 79 ? -7.463 5.151 6.990 1.00 96.31 79 GLU A C 1
ATOM 670 O O . GLU A 1 79 ? -8.280 4.650 6.218 1.00 96.31 79 GLU A O 1
ATOM 675 N N . ILE A 1 80 ? -7.607 5.124 8.309 1.00 95.00 80 ILE A N 1
ATOM 676 C CA . ILE A 1 80 ? -8.671 4.425 9.019 1.00 95.00 80 ILE A CA 1
ATOM 677 C C . ILE A 1 80 ? -9.394 5.456 9.873 1.00 95.00 80 ILE A C 1
ATOM 679 O O . ILE A 1 80 ? -8.781 6.103 10.724 1.00 95.00 80 ILE A O 1
ATOM 683 N N . LEU A 1 81 ? -10.692 5.603 9.653 1.00 92.69 81 LEU A N 1
ATOM 684 C CA . LEU A 1 81 ? -11.554 6.471 10.443 1.00 92.69 81 LEU A CA 1
ATOM 685 C C . LEU A 1 81 ? -12.451 5.584 11.304 1.00 92.69 81 LEU A C 1
ATOM 687 O O . LEU A 1 81 ? -13.264 4.823 10.781 1.00 92.69 81 LEU A O 1
ATOM 691 N N . GLU A 1 82 ? -12.261 5.652 12.621 1.00 88.69 82 GLU A N 1
ATOM 692 C CA . GLU A 1 82 ? -13.056 4.928 13.614 1.00 88.69 82 GLU A CA 1
ATOM 693 C C . GLU A 1 82 ? -14.093 5.858 14.249 1.00 88.69 82 GLU A C 1
ATOM 695 O O . GLU A 1 82 ? -13.732 6.941 14.709 1.00 88.69 82 GLU A O 1
ATOM 700 N N . GLY A 1 83 ? -15.341 5.401 14.372 1.00 79.31 83 GLY A N 1
ATOM 701 C CA . GLY A 1 83 ? -16.369 6.071 15.177 1.00 79.31 83 GLY A CA 1
ATOM 702 C C . GLY A 1 83 ? -17.532 6.660 14.379 1.00 79.31 83 GLY A C 1
ATOM 703 O O . GLY A 1 83 ? -17.654 6.466 13.172 1.00 79.31 83 GLY A O 1
ATOM 704 N N . SER A 1 84 ? -18.426 7.342 15.098 1.00 66.12 84 SER A N 1
ATOM 705 C CA . SER A 1 84 ? -19.577 8.056 14.524 1.00 66.12 84 SER A CA 1
ATOM 706 C C . SER A 1 84 ? -19.239 9.532 14.287 1.00 66.12 84 SER A C 1
ATOM 708 O O . SER A 1 84 ? -18.233 10.013 14.804 1.00 66.12 84 SER A O 1
ATOM 710 N N . ASP A 1 85 ? -20.086 10.261 13.552 1.00 60.72 85 ASP A N 1
ATOM 711 C CA . ASP A 1 85 ? -19.886 11.663 13.123 1.00 60.72 85 ASP A CA 1
ATOM 712 C C . ASP A 1 85 ? -19.385 12.650 14.203 1.00 60.72 85 ASP A C 1
ATOM 714 O O . ASP A 1 85 ? -18.843 13.699 13.864 1.00 60.72 85 ASP A O 1
ATOM 718 N N . TRP A 1 86 ? -19.543 12.333 15.491 1.00 59.25 86 TRP A N 1
ATOM 719 C CA . TRP A 1 86 ? -19.245 13.216 16.623 1.00 59.25 86 TRP A CA 1
ATOM 720 C C . TRP A 1 86 ? -17.880 12.954 17.290 1.00 59.25 86 TRP A C 1
ATOM 722 O O . TRP A 1 86 ? -17.338 13.858 17.919 1.00 59.25 86 TRP A O 1
ATOM 732 N N . GLU A 1 87 ? -17.300 11.759 17.127 1.00 63.38 87 GLU A N 1
ATOM 733 C CA . GLU A 1 87 ? -15.971 11.385 17.641 1.00 63.38 87 GLU A CA 1
ATOM 734 C C . GLU A 1 87 ? -15.264 10.476 16.625 1.00 63.38 87 GLU A C 1
ATOM 736 O O . GLU A 1 87 ? -15.308 9.248 16.722 1.00 63.38 87 GLU A O 1
ATOM 741 N N . GLN A 1 88 ? -14.619 11.085 15.626 1.00 72.69 88 GLN A N 1
ATOM 742 C CA . GLN A 1 88 ? -13.815 10.352 14.649 1.00 72.69 88 GLN A CA 1
ATOM 743 C C . GLN A 1 88 ? -12.364 10.246 15.119 1.00 72.69 88 GLN A C 1
ATOM 745 O O . GLN A 1 88 ? -11.633 11.237 15.175 1.00 72.69 88 GLN A O 1
ATOM 750 N N . ASN A 1 89 ? -11.924 9.026 15.414 1.00 87.00 89 ASN A N 1
ATOM 751 C CA . ASN A 1 89 ? -10.520 8.730 15.660 1.00 87.00 89 ASN A CA 1
ATOM 752 C C . ASN A 1 89 ? -9.846 8.346 14.345 1.00 87.00 89 ASN A C 1
ATOM 754 O O . ASN A 1 89 ? -10.142 7.309 13.749 1.00 87.00 89 ASN A O 1
ATOM 758 N N . LYS A 1 90 ? -8.915 9.191 13.903 1.00 91.25 90 LYS A N 1
ATOM 759 C CA . LYS A 1 90 ? -8.117 8.950 12.704 1.00 91.25 90 LYS A CA 1
ATOM 760 C C . LYS A 1 90 ? -6.873 8.145 13.061 1.00 91.25 90 LYS A C 1
ATOM 762 O O . LYS A 1 90 ? -6.075 8.558 13.899 1.00 91.25 90 LYS A O 1
ATOM 767 N N . ARG A 1 91 ? -6.704 6.998 12.412 1.00 93.56 91 ARG A N 1
ATOM 768 C CA . ARG A 1 91 ? -5.516 6.147 12.507 1.00 93.56 91 ARG A CA 1
ATOM 769 C C . ARG A 1 91 ? -4.976 5.853 11.122 1.00 93.56 91 ARG A C 1
ATOM 771 O O . ARG A 1 91 ? -5.663 6.016 10.118 1.00 93.56 91 ARG A O 1
ATOM 778 N N . PHE A 1 92 ? -3.744 5.376 11.074 1.00 95.25 92 PHE A N 1
ATOM 779 C CA . PHE A 1 92 ? -3.080 5.056 9.824 1.00 95.25 92 PHE A CA 1
ATOM 780 C C . PHE A 1 92 ? -2.394 3.704 9.904 1.00 95.25 92 PHE A C 1
ATOM 782 O O . PHE A 1 92 ? -1.926 3.309 10.966 1.00 95.25 92 PHE A O 1
ATOM 789 N N . TYR A 1 93 ? -2.312 2.993 8.787 1.00 96.12 93 TYR A N 1
ATOM 790 C CA . TYR A 1 93 ? -1.642 1.703 8.707 1.00 96.12 93 TYR A CA 1
ATOM 791 C C . TYR A 1 93 ? -0.624 1.709 7.571 1.00 96.12 93 TYR A C 1
ATOM 793 O O . TYR A 1 93 ? -0.963 1.922 6.405 1.00 96.12 93 TYR A O 1
ATOM 801 N N . GLY A 1 94 ? 0.636 1.476 7.926 1.00 94.94 94 GLY A N 1
ATOM 802 C CA . GLY A 1 94 ? 1.778 1.535 7.017 1.00 94.94 94 GLY A CA 1
ATOM 803 C C . GLY A 1 94 ? 2.722 0.355 7.203 1.00 94.94 94 GLY A C 1
ATOM 804 O O . GLY A 1 94 ? 2.469 -0.537 8.004 1.00 94.94 94 GLY A O 1
ATOM 805 N N . SER A 1 95 ? 3.815 0.353 6.453 1.00 93.06 95 SER A N 1
ATOM 806 C CA . SER A 1 95 ? 4.887 -0.635 6.540 1.00 93.06 95 SER A CA 1
ATOM 807 C C . SER A 1 95 ? 5.608 -0.567 7.886 1.00 93.06 95 SER A C 1
ATOM 809 O O . SER A 1 95 ? 5.886 0.510 8.402 1.00 93.06 95 SER A O 1
ATOM 811 N N . SER A 1 96 ? 6.030 -1.712 8.414 1.00 89.81 96 SER A N 1
ATOM 812 C CA . SER A 1 96 ? 6.941 -1.774 9.566 1.00 89.81 96 SER A CA 1
ATOM 813 C C . SER A 1 96 ? 8.369 -1.289 9.239 1.00 89.81 96 SER A C 1
ATOM 815 O O . SER A 1 96 ? 9.153 -0.960 10.132 1.00 89.81 96 SER A O 1
ATOM 817 N N . GLY A 1 97 ? 8.718 -1.196 7.949 1.00 82.81 97 GLY A N 1
ATOM 818 C CA . GLY A 1 97 ? 10.047 -0.829 7.446 1.00 82.81 97 GLY A CA 1
ATOM 819 C C . GLY A 1 97 ? 10.977 -2.017 7.170 1.00 82.81 97 GLY A C 1
ATOM 820 O O . GLY A 1 97 ? 11.974 -1.842 6.480 1.00 82.81 97 GLY A O 1
ATOM 821 N N . ILE A 1 98 ? 10.631 -3.217 7.643 1.00 79.75 98 ILE A N 1
ATOM 822 C CA . ILE A 1 98 ? 11.324 -4.480 7.320 1.00 79.75 98 ILE A CA 1
ATOM 823 C C . ILE A 1 98 ? 10.612 -5.283 6.216 1.00 79.75 98 ILE A C 1
ATOM 825 O O . ILE A 1 98 ? 11.113 -6.316 5.777 1.00 79.75 98 ILE A O 1
ATOM 829 N N . GLY A 1 99 ? 9.480 -4.770 5.718 1.00 75.31 99 GLY A N 1
ATOM 830 C CA . GLY A 1 99 ? 8.622 -5.449 4.748 1.00 75.31 99 GLY A CA 1
ATOM 831 C C . GLY A 1 99 ? 7.663 -6.446 5.406 1.00 75.31 99 GLY A C 1
ATOM 832 O O . GLY A 1 99 ? 7.786 -6.760 6.587 1.00 75.31 99 GLY A O 1
ATOM 833 N N . GLY A 1 100 ? 6.677 -6.914 4.639 1.00 85.88 100 GLY A N 1
ATOM 834 C CA . GLY A 1 100 ? 5.620 -7.785 5.149 1.00 85.88 100 GLY A CA 1
ATOM 835 C C . GLY A 1 100 ? 4.558 -7.016 5.935 1.00 85.88 1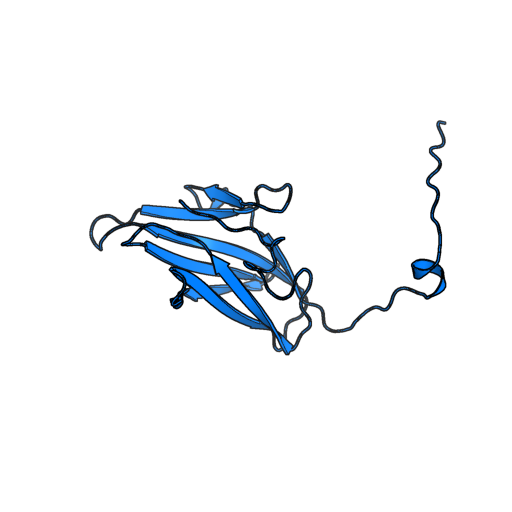00 GLY A C 1
ATOM 836 O O . GLY A 1 100 ? 4.099 -5.966 5.485 1.00 85.88 100 GLY A O 1
ATOM 837 N N . GLU A 1 101 ? 4.160 -7.554 7.089 1.00 92.50 101 GLU A N 1
ATOM 838 C CA . GLU A 1 101 ? 3.105 -6.988 7.934 1.00 92.50 101 GLU A CA 1
ATOM 839 C C . GLU A 1 101 ? 3.405 -5.548 8.373 1.00 92.50 101 GLU A C 1
ATOM 841 O O . GLU A 1 101 ? 4.550 -5.156 8.648 1.00 92.50 101 GLU A O 1
ATOM 846 N N . GLY A 1 102 ? 2.340 -4.755 8.411 1.00 92.12 102 GLY A N 1
ATOM 847 C CA . GLY A 1 102 ? 2.397 -3.361 8.797 1.00 92.12 102 GLY A CA 1
ATOM 848 C C . GLY A 1 102 ? 2.213 -3.081 10.275 1.00 92.12 102 GLY A C 1
ATOM 849 O O . GLY A 1 102 ? 2.055 -3.965 11.110 1.00 92.12 102 GLY A O 1
ATOM 850 N N . LEU A 1 103 ? 2.208 -1.789 10.580 1.00 93.94 103 LEU A N 1
ATOM 851 C CA . LEU A 1 103 ? 1.971 -1.248 11.909 1.00 93.94 103 LEU A CA 1
ATOM 852 C C . LEU A 1 103 ? 0.896 -0.167 11.854 1.00 93.94 103 LEU A C 1
ATOM 854 O O . LEU A 1 103 ? 0.721 0.515 10.840 1.00 93.94 103 LEU A O 1
ATOM 858 N N . LEU A 1 104 ? 0.205 -0.007 12.980 1.00 94.25 104 LEU A N 1
ATOM 859 C CA . LEU A 1 104 ? -0.742 1.074 13.197 1.00 94.25 104 LEU A CA 1
ATOM 860 C C . LEU A 1 104 ? -0.009 2.310 13.736 1.00 94.25 104 LEU A C 1
ATOM 862 O O . LEU A 1 104 ? 0.818 2.209 14.640 1.00 94.25 104 LEU A O 1
ATOM 866 N N . TYR A 1 105 ? -0.363 3.471 13.208 1.00 93.44 105 TYR A N 1
ATOM 867 C CA . TYR A 1 105 ? 0.182 4.778 13.543 1.00 93.44 105 TYR A CA 1
ATOM 868 C C . TYR A 1 105 ? -0.957 5.720 13.943 1.00 93.44 105 TYR A C 1
ATOM 870 O O . TYR A 1 105 ? -2.052 5.664 13.380 1.00 93.44 105 TYR A O 1
ATOM 878 N N . THR A 1 106 ? -0.689 6.610 14.898 1.00 92.56 106 THR A N 1
ATOM 879 C CA . THR A 1 106 ? -1.654 7.632 15.350 1.00 92.56 106 THR A CA 1
ATOM 880 C C . THR A 1 106 ? -1.478 8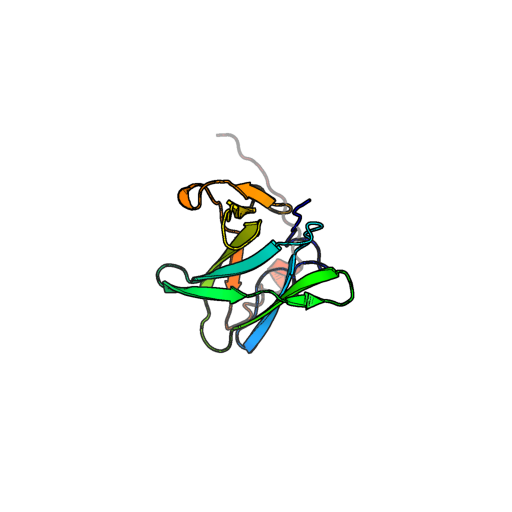.961 14.611 1.00 92.56 106 THR A C 1
ATOM 882 O O . THR A 1 106 ? -2.412 9.749 14.523 1.00 92.56 106 THR A O 1
ATOM 885 N N . ASN A 1 107 ? -0.291 9.219 14.059 1.00 90.62 107 ASN A N 1
ATOM 886 C CA . ASN A 1 107 ? 0.040 10.448 13.342 1.00 90.62 107 ASN A CA 1
ATOM 887 C C . ASN A 1 107 ? 0.442 10.125 11.900 1.00 90.62 107 ASN A C 1
ATOM 889 O O . ASN A 1 107 ? 1.171 9.163 11.658 1.00 90.62 107 ASN A O 1
ATOM 893 N N . GLU A 1 108 ? -0.011 10.947 10.955 1.00 90.12 108 GLU A N 1
ATOM 894 C CA . GLU A 1 108 ? 0.270 10.775 9.530 1.00 90.12 108 GLU A CA 1
ATOM 895 C C . GLU A 1 108 ? 1.757 10.955 9.201 1.00 90.12 108 GLU A C 1
ATOM 897 O O . GLU A 1 108 ? 2.304 10.258 8.349 1.00 90.12 108 GLU A O 1
ATOM 902 N N . ASN A 1 109 ? 2.435 11.854 9.918 1.00 90.75 109 ASN A N 1
ATOM 903 C CA . ASN A 1 109 ? 3.834 12.197 9.648 1.00 90.75 109 ASN A CA 1
ATOM 904 C C . ASN A 1 109 ? 4.825 11.078 10.006 1.00 90.75 109 ASN A C 1
ATOM 906 O O . ASN A 1 109 ? 5.941 11.070 9.492 1.00 90.75 109 ASN A O 1
ATOM 910 N N . ASP A 1 110 ? 4.419 10.134 10.857 1.00 92.62 110 ASP A N 1
ATOM 911 C CA . ASP A 1 110 ? 5.274 9.037 11.325 1.00 92.62 110 ASP A CA 1
ATOM 912 C C . ASP A 1 110 ? 5.129 7.769 10.467 1.00 92.62 110 ASP A C 1
ATOM 914 O O . ASP A 1 110 ? 5.855 6.787 10.659 1.00 92.62 110 ASP A O 1
ATOM 918 N N . ILE A 1 111 ? 4.183 7.771 9.521 1.00 93.19 111 ILE A N 1
ATOM 919 C CA . ILE A 1 111 ? 3.880 6.607 8.695 1.00 93.19 111 ILE A CA 1
ATOM 920 C C . ILE A 1 111 ? 5.064 6.295 7.788 1.00 93.19 111 ILE A C 1
ATOM 922 O O . ILE A 1 111 ? 5.553 7.134 7.029 1.00 93.19 111 ILE A O 1
ATOM 926 N N . LYS A 1 112 ? 5.439 5.019 7.762 1.00 94.44 112 LYS A N 1
ATOM 927 C CA . LYS A 1 112 ? 6.278 4.468 6.700 1.00 94.44 112 LYS A CA 1
ATOM 928 C C . LYS A 1 112 ? 5.368 3.876 5.623 1.00 94.44 112 LYS A C 1
ATOM 930 O O . LYS A 1 112 ? 4.702 2.877 5.889 1.00 94.44 112 LYS A O 1
ATOM 935 N N . PRO A 1 113 ? 5.280 4.459 4.420 1.00 94.38 113 PRO A N 1
ATOM 936 C CA . PRO A 1 113 ? 4.408 3.922 3.387 1.00 94.38 113 PRO A CA 1
ATOM 937 C C . PRO A 1 113 ? 4.982 2.633 2.788 1.00 94.38 113 PRO A C 1
ATOM 939 O O . PRO A 1 113 ? 6.191 2.392 2.794 1.00 94.38 113 PRO A O 1
ATOM 942 N N . TYR A 1 114 ? 4.107 1.811 2.223 1.00 94.69 114 TYR A N 1
ATOM 943 C CA . TYR A 1 114 ? 4.504 0.710 1.359 1.00 94.69 114 TYR A CA 1
ATOM 944 C C . TYR A 1 114 ? 4.955 1.240 0.007 1.00 94.69 114 TYR A C 1
ATOM 946 O O . TYR A 1 114 ? 4.340 2.147 -0.551 1.00 94.69 114 TYR A O 1
ATOM 954 N N . GLN A 1 115 ? 5.997 0.630 -0.544 1.00 93.94 115 GLN A N 1
ATOM 955 C CA . GLN A 1 115 ? 6.481 0.945 -1.878 1.00 93.94 115 GLN A CA 1
ATOM 956 C C . GLN A 1 115 ? 5.769 0.085 -2.928 1.00 93.94 115 GLN A C 1
ATOM 958 O O . GLN A 1 115 ? 5.593 -1.123 -2.753 1.00 93.94 115 GLN A O 1
ATOM 963 N N . LEU A 1 116 ? 5.404 0.705 -4.045 1.00 93.25 116 LEU A N 1
ATOM 964 C CA . LEU A 1 116 ? 4.852 0.060 -5.226 1.00 93.25 116 LEU A CA 1
ATOM 965 C C . LEU A 1 116 ? 5.587 0.566 -6.467 1.00 93.25 116 LEU A C 1
ATOM 967 O O . LEU A 1 116 ? 5.558 1.753 -6.779 1.00 93.25 116 LEU A O 1
ATOM 971 N N . THR A 1 117 ? 6.217 -0.345 -7.199 1.00 94.06 117 THR A N 1
ATOM 972 C CA . THR A 1 117 ? 6.877 -0.021 -8.466 1.00 94.06 117 THR A CA 1
ATOM 973 C C . THR A 1 117 ? 5.949 -0.354 -9.624 1.00 94.06 117 THR A C 1
ATOM 975 O O . THR A 1 117 ? 5.511 -1.499 -9.746 1.00 94.06 117 THR A O 1
ATOM 978 N N . VAL A 1 118 ? 5.688 0.628 -10.484 1.00 93.44 118 VAL A N 1
ATOM 979 C CA . VAL A 1 118 ? 4.962 0.447 -11.744 1.00 93.44 118 VAL A CA 1
ATOM 980 C C . VAL A 1 118 ? 5.951 0.579 -12.896 1.00 93.44 118 VAL A C 1
ATOM 982 O O . VAL A 1 118 ? 6.621 1.604 -13.016 1.00 93.44 118 VAL A O 1
ATOM 985 N N . PHE A 1 119 ? 6.070 -0.443 -13.736 1.00 91.50 119 PHE A N 1
ATOM 986 C CA . PHE A 1 119 ? 7.040 -0.486 -14.831 1.00 91.50 119 PHE A CA 1
ATOM 987 C C . PHE A 1 119 ? 6.349 -0.591 -16.191 1.00 91.50 119 PHE A C 1
ATOM 989 O O . PHE A 1 119 ? 5.277 -1.176 -16.320 1.00 91.50 119 PHE A O 1
ATOM 996 N N . GLU A 1 120 ? 6.972 -0.035 -17.227 1.00 88.81 120 GLU A N 1
ATOM 997 C CA . GLU A 1 120 ? 6.412 -0.040 -18.585 1.00 88.81 120 GLU A CA 1
ATOM 998 C C . GLU A 1 120 ? 6.877 -1.258 -19.397 1.00 88.81 120 GLU A C 1
ATOM 1000 O O . GLU A 1 120 ? 6.074 -1.969 -20.003 1.00 88.81 120 GLU A O 1
ATOM 1005 N N . LYS A 1 121 ? 8.186 -1.531 -19.390 1.00 83.88 121 LYS A N 1
ATOM 1006 C CA . LYS A 1 121 ? 8.809 -2.601 -20.177 1.00 83.88 121 LYS A CA 1
ATOM 1007 C C . LYS A 1 121 ? 9.471 -3.619 -19.265 1.00 83.88 121 LYS A C 1
ATOM 1009 O O . LYS A 1 121 ? 10.125 -3.261 -18.292 1.00 83.88 121 LYS A O 1
ATOM 1014 N N . GLU A 1 122 ? 9.298 -4.889 -19.606 1.00 77.62 122 GLU A N 1
ATOM 1015 C CA . GLU A 1 122 ? 10.005 -5.980 -18.944 1.00 77.62 122 GLU A CA 1
ATOM 1016 C C . GLU A 1 122 ? 11.467 -5.957 -19.384 1.00 77.62 122 GLU A C 1
ATOM 1018 O O . GLU A 1 122 ? 11.767 -6.178 -20.560 1.00 77.62 122 GLU A O 1
ATOM 1023 N N . ASP A 1 123 ? 12.371 -5.701 -18.444 1.00 71.62 123 ASP A N 1
ATOM 1024 C CA . ASP A 1 123 ? 13.799 -5.887 -18.669 1.00 71.62 123 ASP A CA 1
ATOM 1025 C C . ASP A 1 123 ? 14.147 -7.353 -18.397 1.00 71.62 123 ASP A C 1
ATOM 1027 O O . ASP A 1 123 ? 14.227 -7.808 -17.251 1.00 71.62 123 ASP A O 1
ATOM 1031 N N . LYS A 1 124 ? 14.253 -8.147 -19.468 1.00 73.94 124 LYS A N 1
ATOM 1032 C CA . LYS A 1 124 ? 14.609 -9.559 -19.334 1.00 73.94 124 LYS A CA 1
ATOM 1033 C C . LYS A 1 124 ? 16.080 -9.648 -18.968 1.00 73.94 124 LYS A C 1
ATOM 1035 O O . LYS A 1 124 ? 16.941 -9.405 -19.811 1.00 73.94 124 LYS A O 1
ATOM 1040 N N . ALA A 1 125 ? 16.349 -10.124 -17.754 1.00 77.38 125 ALA A N 1
ATOM 1041 C CA . ALA A 1 125 ? 17.700 -10.473 -17.345 1.00 77.38 125 ALA A CA 1
ATOM 1042 C C . ALA A 1 125 ? 18.380 -11.344 -18.429 1.00 77.38 125 ALA A C 1
ATOM 1044 O O . ALA A 1 125 ? 17.747 -12.276 -18.963 1.00 77.38 125 ALA A O 1
ATOM 1045 N N . PRO A 1 126 ? 19.651 -11.068 -18.775 1.00 82.44 126 PRO A N 1
ATOM 1046 C CA . PRO A 1 126 ? 20.392 -11.870 -19.739 1.00 82.44 126 PRO A CA 1
ATOM 1047 C C . PRO A 1 126 ? 20.331 -13.362 -19.394 1.00 82.44 126 PRO A C 1
ATOM 1049 O O . PRO A 1 126 ? 20.319 -13.726 -18.219 1.00 82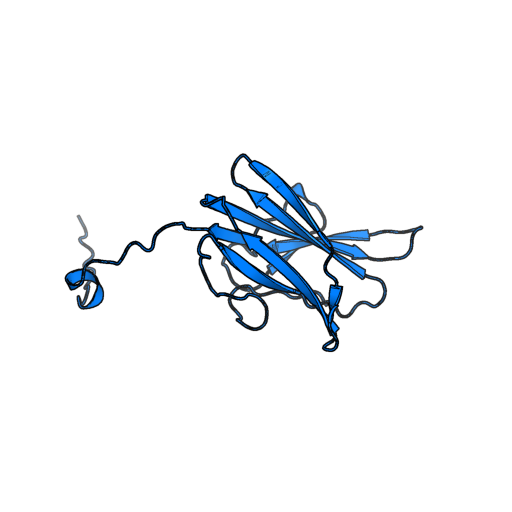.44 126 PRO A O 1
ATOM 1052 N N . ALA A 1 127 ? 20.286 -14.235 -20.405 1.00 80.94 127 ALA A N 1
ATOM 1053 C CA . ALA A 1 127 ? 20.151 -15.681 -20.188 1.00 80.94 127 ALA A CA 1
ATOM 1054 C C . ALA A 1 127 ? 21.256 -16.230 -19.269 1.00 80.94 127 ALA A C 1
ATOM 1056 O O . ALA A 1 127 ? 20.965 -16.908 -18.291 1.00 80.94 127 ALA A O 1
ATOM 1057 N N . TRP A 1 128 ? 22.504 -15.803 -19.494 1.00 82.81 128 TRP A N 1
ATOM 1058 C CA . TRP A 1 128 ? 23.647 -16.190 -18.666 1.00 82.81 128 TRP A CA 1
ATOM 1059 C C . TRP A 1 128 ? 23.478 -15.828 -17.183 1.00 82.81 128 TRP A C 1
ATOM 1061 O O . TRP A 1 128 ? 24.002 -16.535 -16.335 1.00 82.81 128 TRP A O 1
ATOM 1071 N N . TYR A 1 129 ? 22.755 -14.750 -16.857 1.00 80.19 129 TYR A N 1
ATOM 1072 C CA . TYR A 1 129 ? 22.531 -14.315 -15.476 1.00 80.19 129 TYR A CA 1
ATOM 1073 C C . TYR A 1 129 ? 21.466 -15.168 -14.777 1.00 80.19 129 TYR A C 1
ATOM 1075 O O . TYR A 1 129 ? 21.561 -15.404 -13.577 1.00 80.19 129 TYR A O 1
ATOM 1083 N N . ARG A 1 130 ? 20.461 -15.644 -15.523 1.00 74.31 130 ARG A N 1
ATOM 1084 C CA . ARG A 1 130 ? 19.380 -16.490 -14.991 1.00 74.31 130 ARG A CA 1
ATOM 1085 C C . ARG A 1 130 ? 19.846 -17.905 -14.651 1.00 74.31 130 ARG A C 1
ATOM 1087 O O . ARG A 1 130 ? 19.343 -18.475 -13.690 1.00 74.31 130 ARG A O 1
ATOM 1094 N N . ASP A 1 131 ? 20.816 -18.418 -15.405 1.00 83.69 131 ASP A N 1
ATOM 1095 C CA . ASP A 1 131 ? 21.323 -19.788 -15.258 1.00 83.69 131 ASP A CA 1
ATOM 1096 C C . ASP A 1 131 ? 22.652 -19.865 -14.476 1.00 83.69 131 ASP A C 1
ATOM 1098 O O . ASP A 1 131 ? 23.174 -20.952 -14.227 1.00 83.69 131 ASP A O 1
ATOM 1102 N N . ALA A 1 132 ? 23.231 -18.722 -14.091 1.00 79.06 132 ALA A N 1
ATOM 1103 C CA . ALA A 1 132 ? 24.497 -18.678 -13.367 1.00 79.06 132 ALA A CA 1
ATOM 1104 C C . ALA A 1 132 ? 24.346 -19.060 -11.888 1.00 79.06 132 ALA A C 1
ATOM 1106 O O . ALA A 1 132 ? 23.417 -18.646 -11.195 1.00 79.06 132 ALA A O 1
ATOM 1107 N N . VAL A 1 133 ? 25.348 -19.772 -11.368 1.00 78.19 133 VAL A N 1
ATOM 1108 C CA . VAL A 1 133 ? 25.541 -19.975 -9.929 1.00 78.19 133 VAL A CA 1
ATOM 1109 C C . VAL A 1 133 ? 26.556 -18.949 -9.437 1.00 78.19 133 VAL A C 1
ATOM 1111 O O . VAL A 1 133 ? 27.729 -18.995 -9.806 1.00 78.19 133 VAL A O 1
ATOM 1114 N N . PHE A 1 134 ? 26.112 -18.012 -8.602 1.00 80.19 134 PHE A N 1
ATOM 1115 C CA . PHE A 1 134 ? 26.981 -16.990 -8.023 1.00 80.19 134 PHE A CA 1
ATOM 1116 C C . PHE A 1 134 ? 27.548 -17.461 -6.683 1.00 80.19 134 PHE A C 1
ATOM 1118 O O . PHE A 1 134 ? 26.804 -17.744 -5.746 1.00 80.19 134 PHE A O 1
ATOM 1125 N N . THR A 1 135 ? 28.875 -17.486 -6.559 1.00 79.31 135 THR A N 1
ATOM 1126 C CA . THR A 1 135 ? 29.555 -17.642 -5.267 1.00 79.31 135 THR A CA 1
ATOM 1127 C C . THR A 1 135 ? 30.150 -16.305 -4.851 1.00 79.31 135 THR A C 1
ATOM 1129 O O . THR A 1 135 ? 30.943 -15.711 -5.579 1.00 79.31 135 THR A O 1
ATOM 1132 N N . ARG A 1 136 ? 29.766 -15.816 -3.669 1.00 77.19 136 ARG A N 1
ATOM 1133 C CA . ARG A 1 136 ? 30.345 -14.605 -3.082 1.00 77.19 136 ARG A CA 1
ATOM 1134 C C . ARG A 1 136 ? 31.570 -14.982 -2.254 1.00 77.19 136 ARG A C 1
ATOM 1136 O O . ARG A 1 136 ? 31.439 -15.712 -1.277 1.00 77.19 136 ARG A O 1
ATOM 1143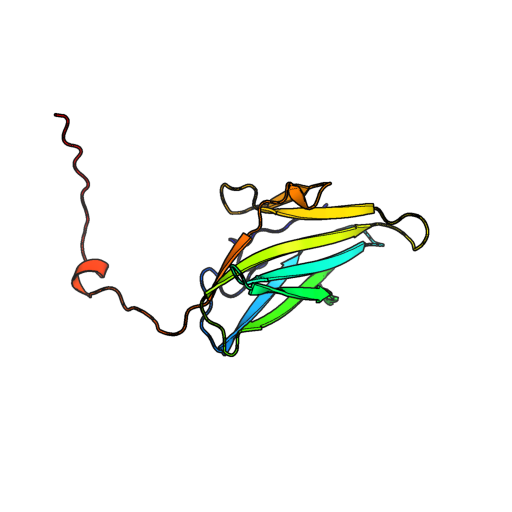 N N . PHE A 1 137 ? 32.729 -14.434 -2.606 1.00 73.31 137 PHE A N 1
ATOM 1144 C CA . PHE A 1 137 ? 33.936 -14.502 -1.783 1.00 73.31 137 PHE A CA 1
ATOM 1145 C C . PHE A 1 137 ? 34.173 -13.151 -1.106 1.00 73.31 137 PHE A C 1
ATOM 1147 O O . PHE A 1 137 ? 34.014 -12.101 -1.730 1.00 73.31 137 PHE A O 1
ATOM 1154 N N . PHE A 1 138 ? 34.518 -13.176 0.180 1.00 79.31 138 PHE A N 1
ATOM 1155 C CA . PHE A 1 138 ? 34.889 -11.985 0.938 1.00 79.31 138 PHE A CA 1
ATOM 1156 C C . PHE A 1 138 ? 36.414 -11.918 1.025 1.00 79.31 138 PHE A C 1
ATOM 1158 O O . PHE A 1 138 ? 37.036 -12.818 1.585 1.00 79.31 138 PHE A O 1
ATOM 1165 N N . LEU A 1 139 ? 37.006 -10.876 0.444 1.00 65.44 139 LEU A N 1
ATOM 1166 C CA . LEU A 1 139 ? 38.432 -10.595 0.575 1.00 65.44 139 LEU A CA 1
ATOM 1167 C C . LEU A 1 139 ? 38.621 -9.654 1.767 1.00 65.44 139 LEU A C 1
ATOM 1169 O O . LEU A 1 139 ? 38.048 -8.566 1.789 1.00 65.44 139 LEU A O 1
ATOM 1173 N N . ILE A 1 140 ? 39.405 -10.087 2.752 1.00 72.94 140 ILE A N 1
ATOM 1174 C CA . ILE A 1 140 ? 39.914 -9.221 3.818 1.00 72.94 140 ILE A CA 1
ATOM 1175 C C . ILE A 1 140 ? 41.225 -8.630 3.292 1.00 72.94 140 ILE A C 1
ATOM 1177 O O . ILE A 1 140 ? 42.116 -9.394 2.919 1.00 72.94 140 ILE A O 1
ATOM 1181 N N . VAL A 1 141 ? 41.310 -7.300 3.225 1.00 64.25 141 VAL A N 1
ATOM 1182 C CA . VAL A 1 141 ? 42.569 -6.560 3.030 1.00 64.25 141 VAL A CA 1
ATOM 1183 C C . VAL A 1 141 ? 42.998 -6.006 4.376 1.00 64.25 141 VAL A C 1
ATOM 1185 O O . VAL A 1 141 ? 42.104 -5.487 5.083 1.00 64.25 141 VAL A O 1
#

Secondary structure (DSSP, 8-state):
-EE--TTSTTTEESSS-EETTEEEEEEEEE--SSEEEEEEEEETTS-EEEEE-EE-TTS-EEEEEEESS--EEEEEEEEEEES-TT--EEEEEEE-SSSSSEEEESSGGG--PEEEEEESS-----HHHHS------PPP-

Organism: NCBI:txid1234876

Radius of gyration: 18.32 Å; chains: 1; bounding box: 62×34×38 Å

Sequence (141 aa):
MYYYNPWNLDYKQPFGAVKVGQAILLKFDANQTQVEVKCIIRRDFGKRYEFLMSRDESGFFTVTIPFDENAGLYFYYFEILEGSDWEQNKRFYGSSGIGGEGLLYTNENDIKPYQLTVFEKEDKAPAWYRDAVFTRFFLIV